Protein AF-A0A8S9Q5Z6-F1 (afdb_monomer_lite)

Structure (mmCIF, N/CA/C/O backbone):
data_AF-A0A8S9Q5Z6-F1
#
_entry.id   AF-A0A8S9Q5Z6-F1
#
loop_
_atom_site.group_PDB
_atom_site.id
_atom_site.type_symbol
_atom_site.label_atom_id
_atom_site.label_alt_id
_atom_site.label_comp_id
_atom_site.label_asym_id
_atom_site.label_entity_id
_atom_site.label_seq_id
_atom_site.pdbx_PDB_ins_code
_atom_site.Cartn_x
_atom_site.Cartn_y
_atom_site.Cartn_z
_atom_site.occupancy
_atom_site.B_iso_or_equiv
_atom_site.auth_seq_id
_atom_site.auth_comp_id
_atom_site.auth_asym_id
_atom_site.auth_atom_id
_atom_site.pdbx_PDB_model_num
ATOM 1 N N . MET A 1 1 ? 23.801 8.204 -14.503 1.00 62.78 1 MET A N 1
ATOM 2 C CA . MET A 1 1 ? 22.669 8.119 -13.548 1.00 62.78 1 MET A CA 1
ATOM 3 C C . MET A 1 1 ? 21.401 8.778 -14.115 1.00 62.78 1 MET A C 1
ATOM 5 O O . MET A 1 1 ? 20.868 9.694 -13.509 1.00 62.78 1 MET A O 1
ATOM 9 N N . LYS A 1 2 ? 20.910 8.349 -15.289 1.00 65.69 2 LYS A N 1
ATOM 10 C CA . LYS A 1 2 ? 19.715 8.944 -15.933 1.00 65.69 2 LYS A CA 1
ATOM 11 C C . LYS A 1 2 ? 18.409 8.182 -15.642 1.00 65.69 2 LYS A C 1
ATOM 13 O O . LYS A 1 2 ? 17.341 8.765 -15.737 1.00 65.69 2 LYS A O 1
ATOM 18 N N . SER A 1 3 ? 18.491 6.929 -15.186 1.00 75.12 3 SER A N 1
ATOM 19 C CA . SER A 1 3 ? 17.330 6.034 -15.007 1.00 75.12 3 SER A CA 1
ATOM 20 C C . SER A 1 3 ? 16.844 5.905 -13.552 1.00 75.12 3 SER A C 1
ATOM 22 O O . SER A 1 3 ? 16.248 4.893 -13.185 1.00 75.12 3 SER A O 1
ATOM 24 N N . ILE A 1 4 ? 17.119 6.901 -12.698 1.00 86.56 4 ILE A N 1
ATOM 25 C CA . ILE A 1 4 ? 16.701 6.901 -11.281 1.00 86.56 4 ILE A CA 1
ATOM 26 C C . ILE A 1 4 ? 15.223 7.299 -11.114 1.00 86.56 4 ILE A C 1
ATOM 28 O O . ILE A 1 4 ? 14.559 6.849 -10.187 1.00 86.56 4 ILE A O 1
ATOM 32 N N . VAL A 1 5 ? 14.684 8.101 -12.039 1.00 87.94 5 VAL A N 1
ATOM 33 C CA . VAL A 1 5 ? 13.329 8.672 -11.947 1.00 87.94 5 VAL A CA 1
ATOM 34 C C . VAL A 1 5 ? 12.235 7.597 -11.813 1.00 87.94 5 VAL A C 1
ATOM 36 O O . VAL A 1 5 ? 11.414 7.724 -10.906 1.00 87.94 5 VAL A O 1
ATOM 39 N N . PRO A 1 6 ? 12.236 6.491 -12.590 1.00 85.69 6 PRO A N 1
ATOM 40 C CA . PRO A 1 6 ? 11.217 5.447 -12.443 1.00 85.69 6 PRO A CA 1
ATOM 41 C C . PRO A 1 6 ? 11.289 4.705 -11.101 1.00 85.69 6 PRO A C 1
ATOM 43 O O . PRO A 1 6 ? 10.268 4.249 -10.596 1.00 85.69 6 PRO A O 1
ATOM 46 N N . VAL A 1 7 ? 12.485 4.602 -10.503 1.00 88.44 7 VAL A N 1
ATOM 47 C CA . VAL A 1 7 ? 12.666 3.994 -9.171 1.00 88.44 7 VAL A CA 1
ATOM 48 C C . VAL A 1 7 ? 12.031 4.869 -8.099 1.00 88.44 7 VAL A C 1
ATOM 50 O O . VAL A 1 7 ? 11.305 4.362 -7.249 1.00 88.44 7 VAL A O 1
ATOM 53 N N . VAL A 1 8 ? 12.265 6.182 -8.160 1.00 91.94 8 VAL A N 1
ATOM 54 C CA . VAL A 1 8 ? 11.653 7.125 -7.217 1.00 91.94 8 VAL A CA 1
ATOM 55 C C . VAL A 1 8 ? 10.131 7.100 -7.362 1.00 91.94 8 VAL A C 1
ATOM 57 O O . VAL A 1 8 ? 9.433 7.040 -6.355 1.00 91.94 8 VAL A O 1
ATOM 60 N N . MET A 1 9 ? 9.612 7.039 -8.593 1.00 88.44 9 MET A N 1
ATOM 61 C CA . MET A 1 9 ? 8.167 6.984 -8.844 1.00 88.44 9 MET A CA 1
ATOM 62 C C . MET A 1 9 ? 7.504 5.724 -8.266 1.00 88.44 9 MET A C 1
ATOM 64 O O . MET A 1 9 ? 6.411 5.809 -7.710 1.00 88.44 9 MET A O 1
ATOM 68 N N . ALA A 1 10 ? 8.178 4.570 -8.327 1.00 88.44 10 ALA A N 1
ATOM 69 C CA . ALA A 1 10 ? 7.719 3.351 -7.659 1.00 88.44 10 ALA A CA 1
ATOM 70 C C . ALA A 1 10 ? 7.761 3.477 -6.122 1.00 88.44 10 ALA A C 1
ATOM 72 O O . ALA A 1 10 ? 6.877 2.972 -5.434 1.00 88.44 10 ALA A O 1
ATOM 73 N N . GLY A 1 11 ? 8.757 4.188 -5.582 1.00 90.69 11 GLY A N 1
ATOM 74 C CA . GLY A 1 11 ? 8.888 4.442 -4.146 1.00 90.69 11 GLY A CA 1
ATOM 75 C C . GLY A 1 11 ? 7.757 5.299 -3.568 1.00 90.69 11 GLY A C 1
ATOM 76 O O . GLY A 1 11 ? 7.213 4.959 -2.519 1.00 90.69 11 GLY A O 1
ATOM 77 N N . VAL A 1 12 ? 7.351 6.371 -4.260 1.00 93.38 12 VAL A N 1
ATOM 78 C CA . VAL A 1 12 ? 6.272 7.268 -3.790 1.00 93.38 12 VAL A CA 1
ATOM 79 C C . VAL A 1 12 ? 4.935 6.528 -3.657 1.00 93.38 12 VAL A C 1
ATOM 81 O O . VAL A 1 12 ? 4.176 6.788 -2.725 1.00 93.38 12 VAL A O 1
ATOM 84 N N . LEU A 1 13 ? 4.679 5.541 -4.520 1.00 90.81 13 LEU A N 1
ATOM 85 C CA . LEU A 1 13 ? 3.484 4.700 -4.445 1.00 90.81 13 LEU A CA 1
ATOM 86 C C . LEU A 1 13 ? 3.351 3.954 -3.108 1.00 90.81 13 LEU A C 1
ATOM 88 O O . LEU A 1 13 ? 2.255 3.854 -2.560 1.00 90.81 13 LEU A O 1
ATOM 92 N N . GLY A 1 14 ? 4.469 3.474 -2.555 1.00 89.88 14 GLY A N 1
ATOM 93 C CA . GLY A 1 14 ? 4.488 2.836 -1.237 1.00 89.88 14 GLY A CA 1
ATOM 94 C C . GLY A 1 14 ? 4.156 3.811 -0.103 1.00 89.88 14 GLY A C 1
ATOM 95 O O . GLY A 1 14 ? 3.487 3.443 0.862 1.00 89.88 14 GLY A O 1
ATOM 96 N N . ILE A 1 15 ? 4.555 5.078 -0.245 1.00 94.88 15 ILE A N 1
ATOM 97 C CA . ILE A 1 15 ? 4.272 6.130 0.741 1.00 94.88 15 ILE A CA 1
ATOM 98 C C . ILE A 1 15 ? 2.770 6.445 0.772 1.00 94.88 15 ILE A C 1
ATOM 100 O O . ILE A 1 15 ? 2.221 6.655 1.851 1.00 94.88 15 ILE A O 1
ATOM 104 N N . TYR A 1 16 ? 2.072 6.404 -0.369 1.00 92.06 16 TYR A N 1
ATOM 105 C CA . TYR A 1 16 ? 0.616 6.590 -0.394 1.00 92.06 16 TYR A CA 1
ATOM 106 C C . TYR A 1 16 ? -0.131 5.533 0.432 1.00 92.06 16 TYR A C 1
ATOM 108 O O . TYR A 1 16 ? -1.047 5.883 1.175 1.00 92.06 16 TYR A O 1
ATOM 116 N N . GLY A 1 17 ? 0.298 4.267 0.382 1.00 90.31 17 GLY A N 1
ATOM 117 C CA . GLY A 1 17 ? -0.274 3.207 1.221 1.00 90.31 17 GLY A CA 1
ATOM 118 C C . GLY A 1 17 ? -0.047 3.446 2.718 1.00 90.31 17 GLY A C 1
ATOM 119 O O . GLY A 1 17 ? -0.966 3.279 3.520 1.00 90.31 17 GLY A O 1
ATOM 120 N N . LEU A 1 18 ? 1.152 3.909 3.091 1.00 92.88 18 LEU A N 1
ATOM 121 C CA . LEU A 1 18 ? 1.474 4.270 4.474 1.00 92.88 18 LEU A CA 1
ATOM 122 C C . LEU A 1 18 ? 0.601 5.429 4.979 1.00 92.88 18 LEU A C 1
ATOM 124 O O . LEU A 1 18 ? 0.077 5.362 6.088 1.00 92.88 18 LEU A O 1
ATOM 128 N N . ILE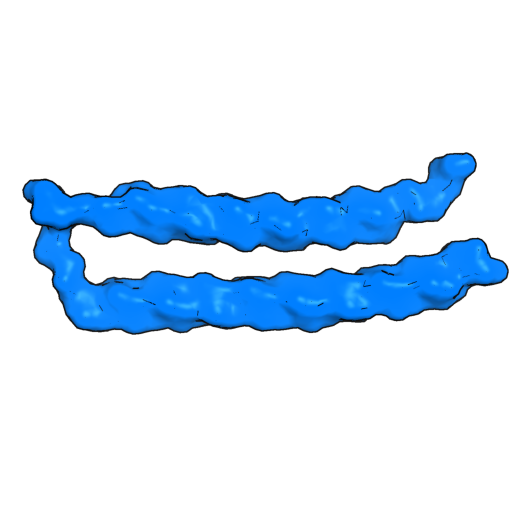 A 1 19 ? 0.417 6.473 4.166 1.00 94.44 19 ILE A N 1
ATOM 129 C CA . ILE A 1 19 ? -0.406 7.638 4.522 1.00 94.44 19 ILE A CA 1
ATOM 130 C C . ILE A 1 19 ? -1.845 7.206 4.823 1.00 94.44 19 ILE A C 1
ATOM 132 O O . ILE A 1 19 ? -2.403 7.606 5.842 1.00 94.44 19 ILE A O 1
ATOM 136 N N . ILE A 1 20 ? -2.429 6.347 3.984 1.00 91.94 20 ILE A N 1
ATOM 137 C CA . ILE A 1 20 ? -3.799 5.856 4.184 1.00 91.94 20 ILE A CA 1
ATOM 138 C C . ILE A 1 20 ? -3.908 5.034 5.470 1.00 91.94 20 ILE A C 1
ATOM 140 O O . ILE A 1 20 ? -4.847 5.234 6.238 1.00 91.94 20 ILE A O 1
ATOM 144 N N . ALA A 1 21 ? -2.934 4.165 5.753 1.00 91.81 21 ALA A N 1
ATOM 145 C CA . ALA A 1 21 ? -2.918 3.393 6.994 1.00 91.81 21 ALA A CA 1
ATOM 146 C C . ALA A 1 21 ? -2.878 4.295 8.241 1.00 91.81 21 ALA A C 1
ATOM 148 O O . ALA A 1 21 ? -3.596 4.044 9.210 1.00 91.81 21 ALA A O 1
ATOM 149 N N . VAL A 1 22 ? -2.085 5.372 8.207 1.00 93.62 22 VAL A N 1
ATOM 150 C CA . VAL A 1 22 ? -1.997 6.337 9.313 1.00 93.62 22 VAL A CA 1
ATOM 151 C C . VAL A 1 22 ? -3.311 7.097 9.494 1.00 93.62 22 VAL A C 1
ATOM 153 O O . VAL A 1 22 ? -3.783 7.203 10.622 1.00 93.62 22 VAL A O 1
ATOM 156 N N . ILE A 1 23 ? -3.938 7.568 8.411 1.00 91.69 23 ILE A N 1
ATOM 157 C CA . ILE A 1 23 ? -5.226 8.281 8.478 1.00 91.69 23 ILE A CA 1
ATOM 158 C C . ILE A 1 23 ? -6.296 7.387 9.115 1.00 91.69 23 ILE A C 1
ATOM 160 O O . ILE A 1 23 ? -6.902 7.778 10.112 1.00 91.69 23 ILE A O 1
ATOM 164 N N . ILE A 1 24 ? -6.445 6.150 8.630 1.00 89.94 24 ILE A N 1
ATOM 165 C CA . ILE A 1 24 ? -7.411 5.192 9.187 1.00 89.94 24 ILE A CA 1
ATOM 166 C C . ILE A 1 24 ? -7.119 4.938 10.675 1.00 89.94 24 ILE A C 1
ATOM 168 O O . ILE A 1 24 ? -8.030 4.959 11.499 1.00 89.94 24 ILE A O 1
ATOM 172 N N . SER A 1 25 ? -5.847 4.770 11.053 1.00 88.62 25 SER A N 1
ATOM 173 C CA . SER A 1 25 ? -5.463 4.572 12.455 1.00 88.62 25 SER A CA 1
ATOM 174 C C . SER A 1 25 ? -5.811 5.759 13.357 1.00 88.62 25 SER A C 1
ATOM 176 O O . SER A 1 25 ? -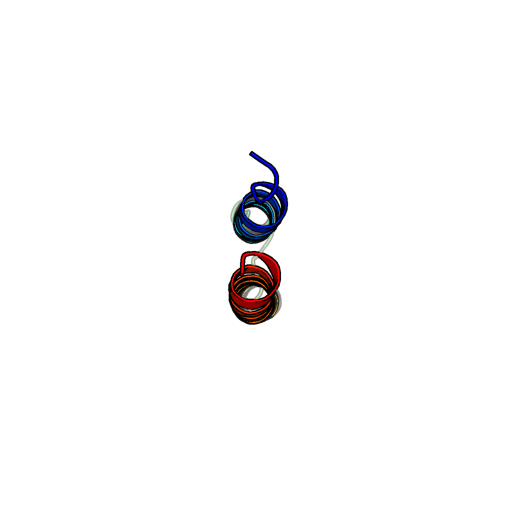6.039 5.552 14.547 1.00 88.62 25 SER A O 1
ATOM 178 N N . THR A 1 26 ? -5.829 6.988 12.834 1.00 87.31 26 THR A N 1
ATOM 179 C CA . THR A 1 26 ? -6.222 8.176 13.611 1.00 87.31 26 THR A CA 1
ATOM 180 C C . THR A 1 26 ? -7.738 8.321 13.761 1.00 87.31 26 THR A C 1
ATOM 182 O O . THR A 1 26 ? -8.207 8.874 14.759 1.00 87.31 26 THR A O 1
ATOM 185 N N . GLU A 1 27 ? -8.511 7.794 12.808 1.00 84.00 27 GLU A N 1
ATOM 186 C CA . GLU A 1 27 ? -9.978 7.851 12.817 1.00 84.00 27 GLU A CA 1
ATOM 187 C C . GLU A 1 27 ? -10.616 6.790 13.726 1.00 84.00 27 GLU A C 1
ATOM 189 O O . GLU A 1 27 ? -11.705 7.008 14.267 1.00 84.00 27 GLU A O 1
ATOM 194 N N . ILE A 1 28 ? -9.927 5.670 13.972 1.00 81.94 28 ILE A N 1
ATOM 195 C CA . ILE A 1 28 ? -10.374 4.634 14.912 1.00 81.94 28 ILE A CA 1
ATOM 196 C C . ILE A 1 28 ? -10.179 5.136 16.348 1.00 81.94 28 ILE A C 1
ATOM 198 O O . ILE A 1 28 ? -9.147 4.917 16.980 1.00 81.94 28 ILE A O 1
ATOM 202 N N . ASN A 1 29 ? -11.194 5.817 16.883 1.00 77.44 29 ASN A N 1
ATOM 203 C CA . ASN A 1 29 ? -11.168 6.374 18.233 1.00 77.44 29 ASN A CA 1
ATOM 204 C C . ASN A 1 29 ? -12.277 5.780 19.124 1.00 77.44 29 ASN A C 1
ATOM 206 O O . ASN A 1 29 ? -13.361 6.361 19.239 1.00 77.44 29 ASN A O 1
ATOM 210 N N . PRO A 1 30 ? -12.016 4.655 19.823 1.00 67.94 30 PRO A N 1
ATOM 211 C CA . PRO A 1 30 ? -13.031 3.940 20.605 1.00 67.94 30 PRO A CA 1
ATOM 212 C C . PRO A 1 30 ? -13.522 4.709 21.843 1.00 67.94 30 PRO A C 1
ATOM 214 O O . PRO A 1 30 ? -14.514 4.321 22.452 1.00 67.94 30 PRO A O 1
ATOM 217 N N . LYS A 1 31 ? -12.838 5.794 22.234 1.00 67.56 31 LYS A N 1
ATOM 218 C CA . LYS A 1 31 ? -13.221 6.643 23.375 1.00 67.56 31 LYS A CA 1
ATOM 219 C C . LYS A 1 31 ? -14.125 7.820 23.003 1.00 67.56 31 LYS A C 1
ATOM 221 O O . LYS A 1 31 ? -14.808 8.333 23.881 1.00 67.56 31 LYS A O 1
ATOM 226 N N . ALA A 1 32 ? -14.105 8.269 21.746 1.00 65.62 32 ALA A N 1
ATOM 227 C CA . ALA A 1 32 ? -14.765 9.509 21.324 1.00 65.62 32 ALA A CA 1
ATOM 228 C C . ALA A 1 32 ? -15.946 9.282 20.366 1.00 65.62 32 ALA A C 1
ATOM 230 O O . ALA A 1 32 ? -16.855 10.108 20.320 1.00 65.62 32 ALA A O 1
ATOM 231 N N . LYS A 1 33 ? -15.959 8.174 19.611 1.00 69.56 33 LYS A N 1
ATOM 232 C CA . LYS A 1 33 ? -17.002 7.880 18.621 1.00 69.56 33 LYS A CA 1
ATOM 233 C C . LYS A 1 33 ? -17.320 6.383 18.626 1.00 69.56 33 LYS A C 1
ATOM 235 O O . LYS A 1 33 ? -16.409 5.560 18.632 1.00 69.56 33 LYS A O 1
ATOM 240 N N . SER A 1 34 ? -18.607 6.024 18.618 1.00 71.94 34 SER A N 1
ATOM 241 C CA . SER A 1 34 ? -19.003 4.629 18.376 1.00 71.94 34 SER A CA 1
ATOM 242 C C . SER A 1 34 ? -18.635 4.256 16.946 1.00 71.94 34 SER A C 1
ATOM 244 O O . SER A 1 34 ? -19.059 4.924 16.005 1.00 71.94 34 SER A O 1
ATOM 246 N N . TYR A 1 35 ? -17.824 3.214 16.802 1.00 78.56 35 TYR A N 1
ATOM 247 C CA . TYR A 1 35 ? -17.378 2.719 15.509 1.00 78.56 35 TYR A CA 1
ATOM 248 C C . TYR A 1 35 ? -18.486 1.855 14.903 1.00 78.56 35 TYR A C 1
ATOM 250 O O . TYR A 1 35 ? -18.786 0.772 15.409 1.00 78.56 35 TYR A O 1
ATOM 258 N N . TYR A 1 36 ? -19.144 2.356 13.860 1.00 83.94 36 TYR A N 1
ATOM 259 C CA . TYR A 1 36 ? -20.228 1.630 13.203 1.00 83.94 36 TYR A CA 1
ATOM 260 C C . TYR A 1 36 ? -19.675 0.599 12.210 1.00 83.94 36 TYR A C 1
ATOM 262 O O . TYR A 1 36 ? -18.604 0.773 11.631 1.00 83.94 36 TYR A O 1
ATOM 270 N N . LEU A 1 37 ? -20.444 -0.467 11.958 1.00 84.69 37 LEU A N 1
ATOM 271 C CA . LEU A 1 37 ? -20.117 -1.484 10.945 1.00 84.69 37 LEU A CA 1
ATOM 272 C C . LEU A 1 37 ? -19.884 -0.868 9.555 1.00 84.69 37 LEU A C 1
ATOM 274 O O . LEU A 1 37 ? -19.013 -1.327 8.821 1.00 84.69 37 LEU A O 1
ATOM 278 N N . PHE A 1 38 ? -20.629 0.190 9.213 1.00 86.88 38 PHE A N 1
ATOM 279 C CA . PHE A 1 38 ? -20.450 0.927 7.962 1.00 86.88 38 PHE A CA 1
ATOM 280 C C . PHE A 1 38 ? -19.058 1.561 7.855 1.00 86.88 38 PHE A C 1
ATOM 282 O O . PHE A 1 38 ? -18.401 1.378 6.834 1.00 86.88 38 PHE A O 1
ATOM 289 N N . ASP A 1 39 ? -18.578 2.223 8.914 1.00 86.25 39 ASP A N 1
ATOM 290 C CA . ASP A 1 39 ? -17.233 2.811 8.940 1.00 86.25 39 ASP A CA 1
ATOM 291 C C . ASP A 1 39 ? -16.176 1.708 8.777 1.00 86.25 39 ASP A C 1
ATOM 293 O O . ASP A 1 39 ? -15.284 1.816 7.940 1.00 86.25 39 ASP A O 1
ATOM 297 N N . GLY A 1 40 ? -16.329 0.578 9.478 1.00 88.00 40 GLY A N 1
ATOM 298 C CA . GLY A 1 40 ? -15.439 -0.578 9.332 1.00 88.00 40 GLY A CA 1
ATOM 299 C C . GLY A 1 40 ? -15.330 -1.098 7.893 1.00 88.00 40 GLY A C 1
ATOM 300 O O . GLY A 1 40 ? -14.221 -1.290 7.388 1.00 88.00 40 GLY A O 1
ATOM 301 N N . TYR A 1 41 ? -16.462 -1.279 7.204 1.00 90.25 41 TYR A N 1
ATOM 302 C CA . TYR A 1 41 ? -16.459 -1.680 5.795 1.00 90.25 41 TYR A CA 1
ATOM 303 C C . TYR A 1 41 ? -15.913 -0.585 4.877 1.00 90.25 41 TYR A C 1
ATOM 305 O O . TYR A 1 41 ? -15.228 -0.907 3.905 1.00 90.25 41 TYR A O 1
ATOM 313 N N . ALA A 1 42 ? -16.159 0.689 5.183 1.00 90.06 42 ALA A N 1
ATOM 314 C CA . ALA A 1 42 ? -15.631 1.813 4.419 1.00 90.06 42 ALA A CA 1
ATOM 315 C C . ALA A 1 42 ? -14.096 1.876 4.493 1.00 90.06 42 ALA A C 1
ATOM 317 O O . ALA A 1 42 ? -13.447 1.990 3.454 1.00 90.06 42 ALA A O 1
ATOM 318 N N . HIS A 1 43 ? -13.504 1.709 5.681 1.00 91.25 43 HIS A N 1
ATOM 319 C CA . HIS A 1 43 ? -12.049 1.671 5.872 1.00 91.25 43 HIS A CA 1
ATOM 320 C C . HIS A 1 43 ? -11.388 0.450 5.214 1.00 91.25 43 HIS A C 1
ATOM 322 O O . HIS A 1 43 ? -10.313 0.565 4.625 1.00 91.25 43 HIS A O 1
ATOM 328 N N . LEU A 1 44 ? -12.033 -0.721 5.261 1.00 91.31 44 LEU A N 1
ATOM 329 C CA . LEU A 1 44 ? -11.537 -1.910 4.560 1.00 91.31 44 LEU A CA 1
ATOM 330 C C . LEU A 1 44 ? -11.563 -1.707 3.037 1.00 91.31 44 LEU A C 1
ATOM 332 O O . LEU A 1 44 ? -10.594 -2.016 2.341 1.00 91.31 44 LEU A O 1
ATOM 336 N N . SER A 1 45 ? -12.671 -1.167 2.526 1.00 92.81 45 SER A N 1
ATOM 337 C CA . SER A 1 45 ? -12.880 -0.940 1.094 1.00 92.81 45 SER A CA 1
ATOM 338 C C . SER A 1 45 ? -11.934 0.126 0.549 1.00 92.81 45 SER A C 1
ATOM 340 O O . SER A 1 45 ? -11.380 -0.049 -0.535 1.00 92.81 45 SER A O 1
ATOM 342 N N . SER A 1 46 ? -11.699 1.205 1.301 1.00 91.88 46 SER A N 1
ATOM 343 C CA . SER A 1 46 ? -10.768 2.266 0.908 1.00 91.88 46 SER A CA 1
ATOM 344 C C . SER A 1 46 ? -9.319 1.771 0.871 1.00 91.88 46 SER A C 1
ATOM 346 O O . SER A 1 46 ? -8.600 2.056 -0.091 1.00 91.88 46 SER A O 1
ATOM 348 N N . GLY A 1 47 ? -8.914 0.956 1.852 1.00 92.38 47 GLY A N 1
ATOM 349 C CA . GLY A 1 47 ? -7.608 0.298 1.871 1.00 92.38 47 GLY A CA 1
ATOM 350 C C . GLY A 1 47 ? -7.405 -0.648 0.683 1.00 92.38 47 GLY A C 1
ATOM 351 O O . GLY A 1 47 ? -6.381 -0.571 0.004 1.00 92.38 47 GLY A O 1
ATOM 352 N N . LEU A 1 48 ? -8.395 -1.496 0.380 1.00 94.38 48 LEU A N 1
ATOM 353 C CA . LEU A 1 48 ? -8.340 -2.412 -0.766 1.00 94.38 48 LEU A CA 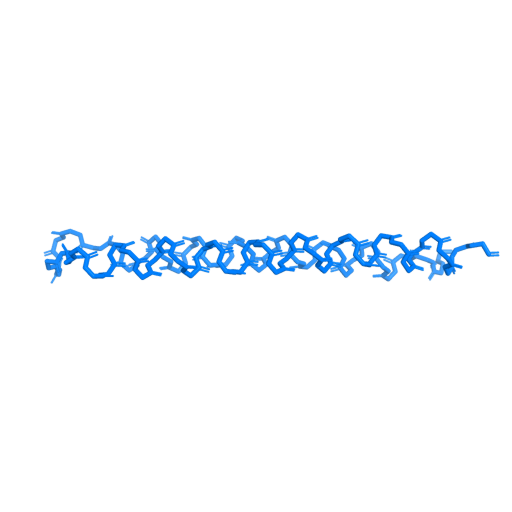1
ATOM 354 C C . LEU A 1 48 ? -8.313 -1.675 -2.108 1.00 94.38 48 LEU A C 1
ATOM 356 O O . LEU A 1 48 ? -7.498 -2.011 -2.968 1.00 94.38 48 LEU A O 1
ATOM 360 N N . ALA A 1 49 ? -9.164 -0.663 -2.289 1.00 93.81 49 ALA A N 1
ATOM 361 C CA . ALA A 1 49 ? -9.233 0.103 -3.529 1.00 93.81 49 ALA A CA 1
ATOM 362 C C . ALA A 1 49 ? -7.898 0.796 -3.839 1.00 93.81 49 ALA A C 1
ATOM 364 O O . ALA A 1 49 ? -7.376 0.666 -4.948 1.00 93.81 49 ALA A O 1
ATOM 365 N N . CYS A 1 50 ? -7.304 1.483 -2.856 1.00 90.94 50 CYS A N 1
ATOM 366 C CA . CYS A 1 50 ? -6.019 2.142 -3.065 1.00 90.94 50 CYS A CA 1
ATOM 367 C C . CYS A 1 50 ? -4.859 1.141 -3.187 1.00 90.94 50 CYS A C 1
ATOM 369 O O . CYS A 1 50 ? -3.996 1.312 -4.047 1.00 90.94 50 CYS A O 1
ATOM 371 N N . GLY A 1 51 ? -4.853 0.068 -2.388 1.00 93.19 51 GLY A N 1
ATOM 372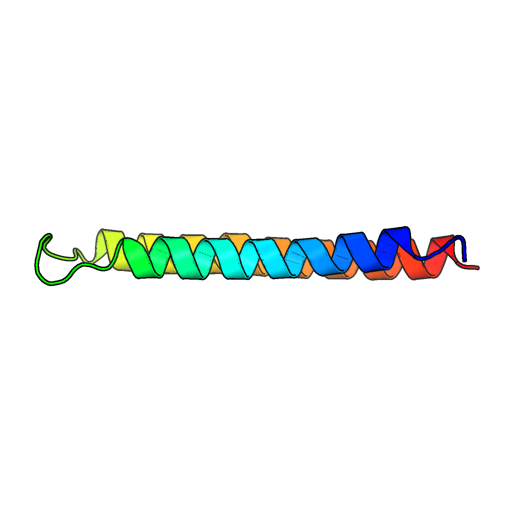 C CA . GLY A 1 51 ? -3.807 -0.955 -2.434 1.00 93.19 51 GLY A CA 1
ATOM 373 C C . GLY A 1 51 ? -3.725 -1.669 -3.786 1.00 93.19 51 GLY A C 1
ATOM 374 O O . GLY A 1 51 ? -2.639 -1.802 -4.350 1.00 93.19 51 GLY A O 1
ATOM 375 N N . LEU A 1 52 ? -4.869 -2.073 -4.351 1.00 94.94 52 LEU A N 1
ATOM 376 C CA . LEU A 1 52 ? -4.923 -2.720 -5.668 1.00 94.94 52 LEU A CA 1
ATOM 377 C C . LEU A 1 52 ? -4.573 -1.748 -6.803 1.00 94.94 52 LEU A C 1
ATOM 379 O O . LEU A 1 52 ? -3.837 -2.117 -7.721 1.00 94.94 52 LEU A O 1
ATOM 383 N N . ALA A 1 53 ? -5.030 -0.494 -6.719 1.00 94.00 53 ALA A N 1
ATOM 384 C CA . ALA A 1 53 ? -4.637 0.544 -7.669 1.00 94.00 53 ALA A CA 1
ATOM 385 C C . ALA A 1 53 ? -3.114 0.777 -7.639 1.00 94.00 53 ALA A C 1
ATOM 387 O O . ALA A 1 53 ? -2.472 0.769 -8.689 1.00 94.00 53 ALA A O 1
ATOM 388 N N . GLY A 1 54 ? -2.519 0.882 -6.447 1.00 92.38 54 GLY A N 1
ATOM 389 C CA . GLY A 1 54 ? -1.073 1.003 -6.258 1.00 92.38 54 GLY A CA 1
ATOM 390 C C . GLY A 1 54 ? -0.300 -0.196 -6.813 1.00 92.38 54 GLY A C 1
ATOM 391 O O . GLY A 1 54 ? 0.683 -0.017 -7.525 1.00 92.38 54 GLY A O 1
ATOM 392 N N . LEU A 1 55 ? -0.773 -1.421 -6.579 1.00 92.75 55 LEU A N 1
ATOM 393 C CA . LEU A 1 55 ? -0.156 -2.625 -7.140 1.00 92.75 55 LEU A CA 1
ATOM 394 C C . LEU A 1 55 ? -0.154 -2.599 -8.679 1.00 92.75 55 LEU A C 1
ATOM 396 O O . LEU A 1 55 ? 0.882 -2.832 -9.305 1.00 92.75 55 LEU A O 1
ATOM 400 N N . SER A 1 56 ? -1.293 -2.262 -9.291 1.00 94.25 56 SER A N 1
ATOM 401 C CA . SER A 1 56 ? -1.415 -2.184 -10.752 1.00 94.25 56 SER A CA 1
ATOM 402 C C . SER A 1 56 ? -0.520 -1.095 -11.361 1.00 94.25 56 SER A C 1
ATOM 404 O O . SER A 1 56 ? 0.172 -1.336 -12.352 1.00 94.25 56 SER A O 1
ATOM 406 N N . ALA A 1 57 ? -0.449 0.077 -10.728 1.00 93.75 57 ALA A N 1
ATOM 407 C CA . ALA A 1 57 ? 0.417 1.165 -11.161 1.00 93.75 57 ALA A CA 1
ATOM 408 C C . ALA A 1 57 ? 1.907 0.823 -10.978 1.00 93.75 57 ALA A C 1
ATOM 410 O O . ALA A 1 57 ? 2.705 1.094 -11.874 1.00 93.75 57 ALA A O 1
ATOM 411 N N . GLY A 1 58 ? 2.289 0.153 -9.886 1.00 92.94 58 GLY A N 1
ATOM 412 C CA . GLY A 1 58 ? 3.654 -0.339 -9.680 1.00 92.94 58 GLY A CA 1
ATOM 413 C C . GLY A 1 58 ? 4.094 -1.331 -10.762 1.00 92.94 58 GLY A C 1
ATOM 414 O O . GLY A 1 58 ? 5.207 -1.224 -11.281 1.00 92.94 58 GLY A 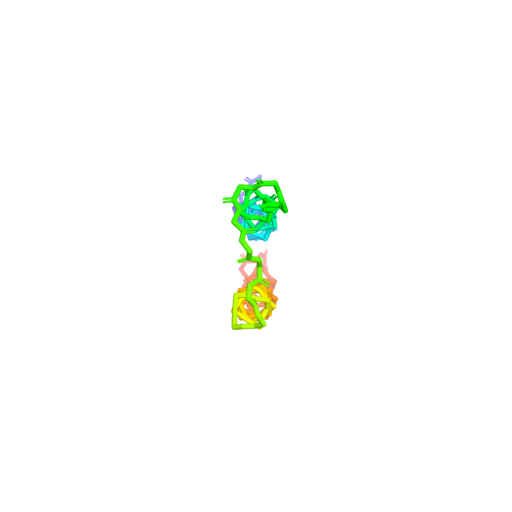O 1
ATOM 415 N N . MET A 1 59 ? 3.200 -2.239 -11.170 1.00 93.50 59 MET A N 1
ATOM 416 C CA . MET A 1 59 ? 3.441 -3.175 -12.274 1.00 93.50 59 MET A CA 1
ATOM 417 C C . MET A 1 59 ? 3.679 -2.433 -13.599 1.00 93.50 59 MET A C 1
ATOM 419 O O . MET A 1 59 ? 4.657 -2.704 -14.296 1.00 93.50 59 MET A O 1
ATOM 423 N N . ALA A 1 60 ? 2.826 -1.457 -13.928 1.00 92.81 60 ALA A N 1
ATOM 424 C CA . ALA A 1 60 ? 2.961 -0.660 -15.146 1.00 92.81 60 ALA A CA 1
ATOM 425 C C . ALA A 1 60 ? 4.270 0.150 -15.171 1.00 92.81 60 ALA A C 1
ATOM 427 O O . ALA A 1 60 ? 4.971 0.157 -16.185 1.00 92.81 60 ALA A O 1
ATOM 428 N N . ILE A 1 61 ? 4.648 0.771 -14.046 1.00 92.19 61 ILE A N 1
ATOM 429 C CA . ILE A 1 61 ? 5.924 1.494 -13.908 1.00 92.19 61 ILE A CA 1
ATOM 430 C C . ILE A 1 61 ? 7.107 0.543 -14.122 1.00 92.19 61 ILE A C 1
ATOM 432 O O . ILE A 1 61 ? 8.073 0.916 -14.785 1.00 92.19 61 ILE A O 1
ATOM 436 N N . GLY A 1 62 ? 7.033 -0.686 -13.604 1.00 89.62 62 GLY A N 1
ATOM 437 C CA . GLY A 1 62 ? 8.056 -1.711 -13.814 1.00 89.62 62 GLY A CA 1
ATOM 438 C C . GLY A 1 62 ? 8.268 -2.043 -15.294 1.00 89.62 62 GLY A C 1
ATOM 439 O O . GLY A 1 62 ? 9.405 -2.042 -15.762 1.00 89.62 62 GLY A O 1
ATOM 440 N N . ILE A 1 63 ? 7.180 -2.243 -16.043 1.00 90.25 63 ILE A N 1
ATOM 441 C CA . ILE A 1 63 ? 7.225 -2.557 -17.483 1.00 90.25 63 ILE A CA 1
ATOM 442 C C . ILE A 1 63 ? 7.764 -1.369 -18.295 1.00 90.25 63 ILE A C 1
ATOM 444 O O . ILE A 1 63 ? 8.622 -1.539 -19.165 1.00 90.25 63 ILE A O 1
ATOM 448 N N . VAL A 1 64 ? 7.305 -0.150 -17.993 1.00 88.88 64 VAL A N 1
ATOM 449 C CA . VAL A 1 64 ? 7.791 1.076 -18.650 1.00 88.88 64 VAL A CA 1
ATOM 450 C C . VAL A 1 64 ? 9.267 1.314 -18.338 1.00 88.88 64 VAL A C 1
ATOM 452 O O . VAL A 1 64 ? 10.025 1.698 -19.225 1.00 88.88 64 VAL A O 1
ATOM 455 N N . ARG A 1 65 ? 9.706 1.052 -17.102 1.00 88.19 65 ARG A N 1
ATOM 456 C CA . ARG A 1 65 ? 11.115 1.153 -16.711 1.00 88.19 65 ARG A CA 1
ATOM 457 C C . ARG A 1 65 ? 11.979 0.163 -17.482 1.00 88.19 65 ARG A C 1
ATOM 459 O O . ARG A 1 65 ? 13.042 0.561 -17.948 1.00 88.19 65 ARG A O 1
ATOM 466 N N . ASP A 1 66 ? 11.538 -1.089 -17.608 1.00 86.62 66 ASP A N 1
ATOM 467 C CA . ASP A 1 66 ? 12.256 -2.108 -18.379 1.00 86.62 66 ASP A CA 1
ATOM 468 C C . ASP A 1 66 ? 12.324 -1.736 -19.864 1.00 86.62 66 ASP A C 1
ATOM 470 O O . ASP A 1 66 ? 13.354 -1.924 -20.492 1.00 86.62 66 ASP A O 1
ATOM 474 N N . SER A 1 67 ? 11.277 -1.119 -20.416 1.00 84.88 67 SER A N 1
ATOM 475 C CA . SER A 1 67 ? 11.271 -0.648 -21.808 1.00 84.88 67 SER A CA 1
ATOM 476 C C . SER A 1 67 ? 12.106 0.618 -22.033 1.00 84.88 67 SER A C 1
ATOM 478 O O . SER A 1 67 ? 12.666 0.782 -23.106 1.00 84.88 67 SER A O 1
ATOM 480 N N . GLY A 1 68 ? 12.185 1.521 -21.052 1.00 80.06 68 GLY A N 1
ATOM 481 C CA . GLY A 1 68 ? 12.867 2.816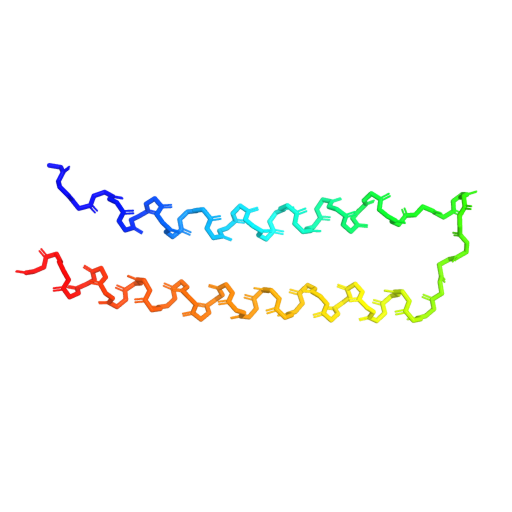 -21.181 1.00 80.06 68 GLY A CA 1
ATOM 482 C C . GLY A 1 68 ? 14.336 2.834 -20.745 1.00 80.06 68 GLY A C 1
ATOM 483 O O . GLY A 1 68 ? 14.972 3.885 -20.825 1.00 80.06 68 GLY A O 1
ATOM 484 N N . VAL A 1 69 ? 14.866 1.725 -20.215 1.00 77.56 69 VAL A N 1
ATOM 485 C CA . VAL A 1 69 ? 16.280 1.607 -19.800 1.00 77.56 69 VAL A CA 1
ATOM 486 C C . VAL A 1 69 ? 17.174 0.935 -20.849 1.00 77.56 69 VAL A C 1
ATOM 488 O O . VAL A 1 69 ? 18.385 1.153 -20.818 1.00 77.56 69 VAL A O 1
ATOM 491 N N . ARG A 1 70 ? 16.589 0.132 -21.742 1.00 71.56 70 ARG A N 1
ATOM 492 C CA . ARG A 1 70 ? 17.234 -0.436 -22.941 1.00 71.56 70 ARG A CA 1
ATOM 493 C C . ARG A 1 70 ? 17.115 0.543 -24.102 1.00 71.56 70 ARG A C 1
ATOM 495 O O . ARG A 1 70 ? 18.072 0.573 -24.901 1.00 71.56 70 ARG A O 1
#

Organism: Brassica cretica (NCBI:txid69181)

InterPro domains:
  IPR000245 V-ATPase proteolipid subunit [PR00122] (4-28)
  IPR000245 V-ATPase proteolipid subunit [PR00122] (55-70)
  IPR011555 V-ATPase proteolipid subunit C, eukaryotic [TIGR01100] (1-69)
  IPR035921 F/V-ATP synthase subunit C superfamily [G3DSA:1.20.120.610] (1-70)
  IPR035921 F/V-ATP synthase subunit C superfamily [SSF81333] (35-69)

Sequence (70 aa):
MKSIVPVVMAGVLGIYGLIIAVIISTEINPKAKSYYLFDGYAHLSSGLACGLAGLSAGMAIGIVRDSGVR

Secondary structure (DSSP, 8-state):
--S-HHHHHHHHHHHHHHHHHHHHHHH--TTTS---HHHHHHHHHHHHHHHHHHHHHHHHHHHHHHHHH-

pLDDT: mean 86.9, std 8.16, range [62.78, 94.94]

Radius of gyration: 16.82 Å; chains: 1; bounding box: 43×13×46 Å

Foldseek 3Di:
DPLCVLVVVLVVLVVVLVVLVVVLVVVPDVPPDDDDPVNVVVSVVVSVVSVVVSVVVSVVSVVVSVVVVD